Protein AF-A0A821MI25-F1 (afdb_monomer)

Structure (mmCIF, N/CA/C/O backbone):
data_AF-A0A821MI25-F1
#
_entry.id   AF-A0A821MI25-F1
#
loop_
_atom_site.group_PDB
_atom_site.id
_atom_site.type_symbol
_atom_site.label_atom_id
_atom_site.label_alt_id
_atom_site.label_comp_id
_atom_site.label_asym_id
_atom_site.label_entity_id
_atom_site.label_seq_id
_atom_site.pdbx_PDB_ins_code
_atom_site.Cartn_x
_atom_site.Cartn_y
_atom_site.Cartn_z
_atom_site.occupancy
_atom_site.B_iso_or_equiv
_atom_site.auth_seq_id
_atom_site.auth_comp_id
_atom_site.auth_asym_id
_atom_site.auth_atom_id
_atom_site.pdbx_PDB_model_num
ATOM 1 N N . MET A 1 1 ? 16.751 25.065 0.649 1.00 39.16 1 MET A N 1
ATOM 2 C CA . MET A 1 1 ? 16.681 24.174 -0.527 1.00 39.16 1 MET A CA 1
ATOM 3 C C . MET A 1 1 ? 15.773 23.020 -0.142 1.00 39.16 1 MET A C 1
ATOM 5 O O . MET A 1 1 ? 16.186 22.216 0.682 1.00 39.16 1 MET A O 1
ATOM 9 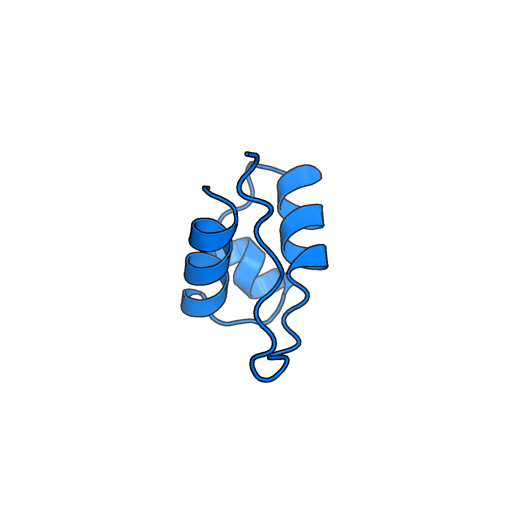N N . SER A 1 2 ? 14.522 23.018 -0.612 1.00 52.72 2 SER A N 1
ATOM 10 C CA . SER A 1 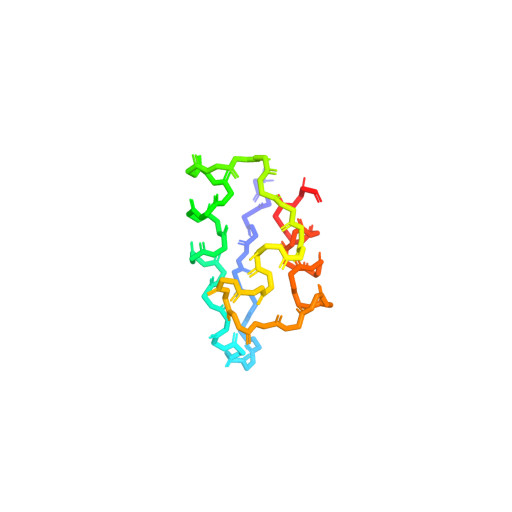2 ? 13.583 21.917 -0.354 1.00 52.72 2 SER A CA 1
ATOM 11 C C . S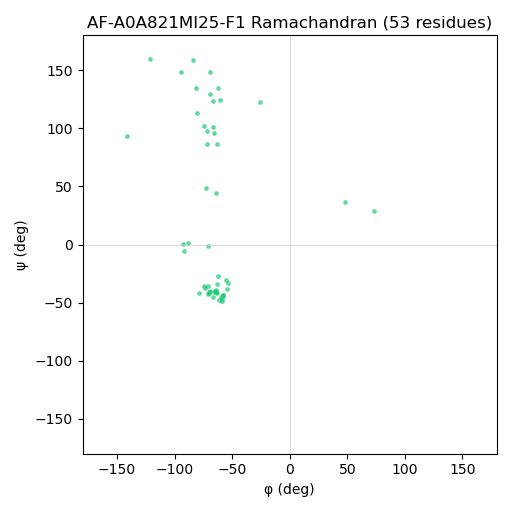ER A 1 2 ? 14.036 20.676 -1.115 1.00 52.72 2 SER A C 1
ATOM 13 O O . SER A 1 2 ? 14.312 20.762 -2.309 1.00 52.72 2 SER A O 1
ATOM 15 N N . LEU A 1 3 ? 14.131 19.541 -0.423 1.00 57.56 3 LEU A N 1
ATOM 16 C CA . LEU A 1 3 ? 14.280 18.223 -1.033 1.00 57.56 3 LEU A CA 1
ATOM 17 C C . LEU A 1 3 ? 12.944 17.854 -1.688 1.00 57.56 3 LEU A C 1
ATOM 19 O O . LEU A 1 3 ? 12.079 17.254 -1.061 1.00 57.56 3 LEU A O 1
ATOM 23 N N . GLU A 1 4 ? 12.749 18.287 -2.930 1.00 54.50 4 GLU A N 1
ATOM 24 C CA . GLU A 1 4 ? 11.644 17.818 -3.762 1.00 54.50 4 GLU A CA 1
ATOM 25 C C . GLU A 1 4 ? 11.975 16.397 -4.227 1.00 54.50 4 GLU A C 1
ATOM 27 O O . GLU A 1 4 ? 12.818 16.196 -5.108 1.00 54.50 4 GLU A O 1
ATOM 32 N N . ASP A 1 5 ? 11.350 15.411 -3.585 1.00 52.81 5 ASP A N 1
ATOM 33 C CA . ASP A 1 5 ? 11.462 14.001 -3.942 1.00 52.81 5 ASP A CA 1
ATOM 34 C C . ASP A 1 5 ? 10.810 13.783 -5.316 1.00 52.81 5 ASP A C 1
ATOM 36 O O . ASP A 1 5 ? 9.587 13.802 -5.469 1.00 52.81 5 ASP A O 1
ATOM 40 N N . ARG A 1 6 ? 11.634 13.689 -6.364 1.00 57.88 6 ARG A N 1
ATOM 41 C CA . ARG A 1 6 ? 11.153 13.438 -7.728 1.00 57.88 6 ARG A CA 1
ATOM 42 C C . ARG A 1 6 ? 10.911 11.938 -7.899 1.00 57.88 6 ARG A C 1
ATOM 44 O O . ARG A 1 6 ? 11.805 11.155 -7.566 1.00 57.88 6 ARG A O 1
ATOM 51 N N . PRO A 1 7 ? 9.777 11.517 -8.485 1.00 59.44 7 PRO A N 1
ATOM 52 C CA . PRO A 1 7 ? 9.491 10.103 -8.683 1.00 59.44 7 PRO A CA 1
ATOM 53 C C . PRO A 1 7 ? 10.568 9.467 -9.570 1.00 59.44 7 PRO A C 1
ATOM 55 O O . PRO A 1 7 ? 10.869 9.941 -10.669 1.00 59.44 7 PRO A O 1
ATOM 58 N N . ARG A 1 8 ? 11.195 8.405 -9.056 1.00 59.62 8 ARG A N 1
ATOM 59 C CA . ARG A 1 8 ? 12.287 7.695 -9.728 1.00 59.62 8 ARG A CA 1
ATOM 60 C C . ARG A 1 8 ? 11.752 7.008 -10.983 1.00 59.62 8 ARG A C 1
ATOM 62 O O . ARG A 1 8 ? 10.858 6.174 -10.911 1.00 59.62 8 ARG A O 1
ATOM 69 N N . SER A 1 9 ? 12.353 7.322 -12.126 1.00 58.88 9 SER A N 1
ATOM 70 C CA . SER A 1 9 ? 12.057 6.785 -13.460 1.00 58.88 9 SER A CA 1
ATOM 71 C C . SER A 1 9 ? 12.533 5.332 -13.652 1.00 58.88 9 SER A C 1
ATOM 73 O O . SER A 1 9 ? 13.234 5.018 -14.614 1.00 58.88 9 SER A O 1
ATOM 75 N N . GLY A 1 10 ? 12.222 4.446 -12.704 1.00 58.59 10 GLY A N 1
ATOM 76 C CA . GLY A 1 10 ? 12.389 2.996 -12.832 1.00 58.59 10 GLY A CA 1
ATOM 77 C C . GLY A 1 10 ? 11.085 2.347 -13.298 1.00 58.59 10 GLY A C 1
ATOM 78 O O . GLY A 1 10 ? 10.021 2.868 -12.985 1.00 58.59 10 GLY A O 1
ATOM 79 N N . ARG A 1 11 ? 11.186 1.246 -14.067 1.00 46.81 11 ARG A N 1
ATOM 80 C CA . ARG A 1 11 ? 10.085 0.471 -14.690 1.00 46.81 11 ARG A CA 1
ATOM 81 C C . ARG A 1 11 ? 8.765 0.612 -13.908 1.00 46.81 11 ARG A C 1
ATOM 83 O O . ARG A 1 11 ? 8.776 0.254 -12.730 1.00 46.81 11 ARG A O 1
ATOM 90 N N . PRO A 1 12 ? 7.661 1.070 -14.534 1.00 50.03 12 PRO A N 1
ATOM 91 C CA . PRO A 1 12 ? 6.384 1.196 -13.853 1.00 50.03 12 PRO A CA 1
ATOM 92 C C . PRO A 1 12 ? 5.928 -0.218 -13.509 1.00 50.03 12 PRO A C 1
ATOM 94 O O . PRO A 1 12 ? 5.413 -0.955 -14.344 1.00 50.03 12 PRO A O 1
ATOM 97 N N . LEU A 1 13 ? 6.213 -0.647 -12.285 1.00 52.41 13 LEU A N 1
ATOM 98 C CA . LEU A 1 13 ? 5.386 -1.649 -11.661 1.00 52.41 13 LEU A CA 1
ATOM 99 C C . LEU A 1 13 ? 4.121 -0.864 -11.347 1.00 52.41 13 LEU A C 1
ATOM 101 O O . LEU A 1 13 ? 4.120 -0.056 -10.425 1.00 52.41 13 LEU A O 1
ATOM 105 N N . GLU A 1 14 ? 3.139 -1.003 -12.230 1.00 58.09 14 GLU A N 1
ATOM 106 C CA . GLU A 1 14 ? 1.817 -0.369 -12.252 1.00 58.09 14 GLU A CA 1
ATOM 107 C C . GLU A 1 14 ? 0.977 -0.800 -11.038 1.00 58.09 14 GLU A C 1
ATOM 109 O O . GLU A 1 14 ? -0.171 -1.204 -11.138 1.00 58.09 14 GLU A O 1
ATOM 114 N N . ILE A 1 15 ? 1.581 -0.815 -9.857 1.00 60.53 15 ILE A N 1
ATOM 115 C CA . ILE A 1 15 ? 0.832 -0.785 -8.621 1.00 60.53 15 ILE A CA 1
ATOM 116 C C . ILE A 1 15 ? 0.503 0.682 -8.472 1.00 60.53 15 ILE A C 1
ATOM 118 O O . ILE A 1 15 ? 1.406 1.513 -8.371 1.00 60.53 15 ILE A O 1
ATOM 122 N N . ASP A 1 16 ? -0.787 0.988 -8.568 1.00 71.62 16 ASP A N 1
ATOM 123 C CA . ASP A 1 16 ? -1.304 2.333 -8.395 1.00 71.62 16 ASP A CA 1
ATOM 124 C C . ASP A 1 16 ? -1.004 2.774 -6.958 1.00 71.62 16 ASP A C 1
ATOM 126 O O . ASP A 1 16 ? -1.807 2.624 -6.038 1.00 71.62 16 ASP A O 1
ATOM 130 N N . ILE A 1 17 ? 0.194 3.321 -6.754 1.00 72.44 17 ILE A N 1
ATOM 131 C CA . ILE A 1 17 ? 0.604 3.981 -5.512 1.00 72.44 17 ILE A CA 1
ATOM 132 C C . ILE A 1 17 ? -0.431 5.054 -5.165 1.00 72.44 17 ILE A C 1
ATOM 134 O O . ILE A 1 17 ? -0.737 5.274 -3.998 1.00 72.44 17 ILE A O 1
ATOM 138 N N . GLU A 1 18 ? -1.015 5.676 -6.187 1.00 77.25 18 GLU A N 1
ATOM 139 C CA . GLU A 1 18 ? -2.112 6.619 -6.041 1.00 77.25 18 GLU A CA 1
ATOM 140 C C . GLU A 1 18 ? -3.374 5.949 -5.472 1.00 77.25 18 GLU A C 1
ATOM 142 O O . GLU A 1 18 ? -3.968 6.502 -4.552 1.00 77.25 18 GLU A O 1
ATOM 147 N N . GLN A 1 19 ? -3.740 4.729 -5.891 1.00 80.69 19 GLN A N 1
ATOM 148 C CA . GLN A 1 19 ? -4.839 3.984 -5.253 1.00 80.69 19 GLN A CA 1
ATOM 149 C C . GLN A 1 19 ? -4.506 3.605 -3.805 1.00 80.69 19 GLN A C 1
ATOM 151 O O . GLN A 1 19 ? -5.362 3.730 -2.934 1.00 80.69 19 GLN A O 1
ATOM 156 N N . LEU A 1 20 ? -3.267 3.186 -3.517 1.00 84.25 20 LEU A N 1
ATOM 157 C CA . LEU A 1 20 ? -2.832 2.901 -2.145 1.00 84.25 20 LEU A CA 1
ATOM 158 C C . LEU A 1 20 ? -2.946 4.141 -1.248 1.00 84.25 20 LEU A C 1
ATOM 160 O O . LEU A 1 20 ? -3.462 4.046 -0.136 1.00 84.25 20 LEU A O 1
ATOM 164 N N . LYS A 1 21 ? -2.508 5.307 -1.733 1.00 83.12 21 LYS A N 1
ATOM 165 C CA . LYS A 1 21 ? -2.650 6.581 -1.017 1.00 83.12 21 LYS A CA 1
ATOM 166 C C . LYS A 1 21 ? -4.115 6.925 -0.781 1.00 83.12 21 LYS A C 1
ATOM 168 O O . LYS A 1 21 ? -4.467 7.210 0.356 1.00 83.12 21 LYS A O 1
ATOM 173 N N . VAL A 1 22 ? -4.963 6.823 -1.807 1.00 87.69 22 VAL A N 1
ATOM 174 C CA . VAL A 1 22 ? -6.407 7.083 -1.686 1.00 87.69 22 VAL A CA 1
ATOM 175 C C . VAL A 1 22 ? -7.042 6.170 -0.637 1.00 87.69 22 VAL A C 1
ATOM 177 O O . VAL A 1 22 ? -7.801 6.654 0.192 1.00 87.69 22 VAL A O 1
ATOM 180 N N . LEU A 1 23 ? -6.698 4.878 -0.605 1.00 88.00 23 LEU A N 1
ATOM 181 C CA . LEU A 1 23 ? -7.221 3.943 0.400 1.00 88.00 23 LEU A CA 1
ATOM 182 C C . LEU A 1 23 ? -6.770 4.297 1.825 1.00 88.00 23 LEU A C 1
ATOM 184 O O . LEU A 1 23 ? -7.562 4.202 2.759 1.00 88.00 23 LEU A O 1
ATOM 188 N N . ILE A 1 24 ? -5.516 4.720 2.004 1.00 85.81 24 ILE A N 1
ATOM 189 C CA . ILE A 1 24 ? -4.985 5.140 3.312 1.00 85.81 24 ILE A CA 1
ATOM 190 C C . ILE A 1 24 ? -5.594 6.477 3.759 1.00 85.81 24 ILE A C 1
ATOM 192 O O . ILE A 1 24 ? -5.816 6.672 4.955 1.00 85.81 24 ILE A O 1
ATOM 196 N N . GLU A 1 25 ? -5.848 7.399 2.829 1.00 87.06 25 GLU A N 1
ATOM 197 C CA . GLU A 1 25 ? -6.502 8.683 3.103 1.00 87.06 25 GLU A CA 1
ATOM 198 C C . GLU A 1 25 ? -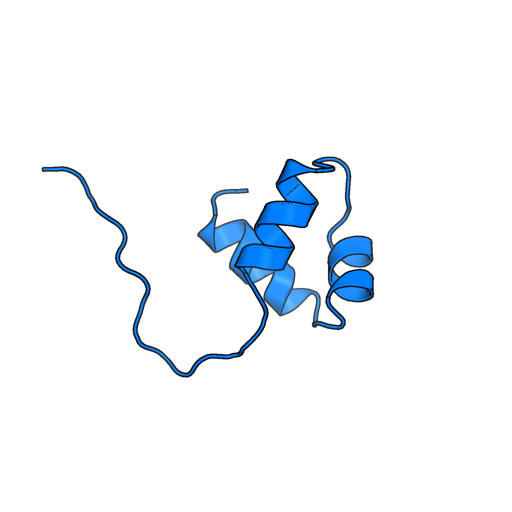7.992 8.514 3.424 1.00 87.06 25 GLU A C 1
ATOM 200 O O . GLU A 1 25 ? -8.478 9.125 4.375 1.00 87.06 25 GLU A O 1
ATOM 205 N N . ASP A 1 26 ? -8.697 7.658 2.679 1.00 90.94 26 ASP A N 1
ATOM 206 C CA . ASP A 1 26 ? -10.108 7.330 2.903 1.00 90.94 26 ASP A CA 1
ATOM 207 C C . ASP A 1 26 ? -10.296 6.568 4.221 1.00 90.94 26 ASP A C 1
ATOM 209 O O . ASP A 1 26 ? -11.157 6.907 5.039 1.00 90.94 26 ASP A O 1
ATOM 213 N N . ASN A 1 27 ? -9.439 5.574 4.479 1.00 88.25 27 ASN A N 1
ATOM 214 C CA . ASN A 1 27 ? -9.485 4.792 5.703 1.00 88.25 27 ASN A CA 1
ATOM 215 C C . ASN A 1 27 ? -8.082 4.445 6.242 1.00 88.25 27 ASN A C 1
ATOM 217 O O . ASN A 1 27 ? -7.532 3.376 5.958 1.00 88.25 27 ASN A O 1
ATOM 221 N N . PRO A 1 28 ? -7.531 5.269 7.153 1.00 84.12 28 PRO A N 1
ATOM 222 C CA . PRO A 1 28 ? -6.199 5.050 7.719 1.00 84.12 28 PRO A CA 1
ATOM 223 C C . PRO A 1 28 ? -6.121 3.856 8.682 1.00 84.12 28 PRO A C 1
ATOM 225 O O . PRO A 1 28 ? -5.059 3.600 9.247 1.00 84.12 28 PRO A O 1
ATOM 228 N N . ARG A 1 29 ? -7.236 3.153 8.930 1.00 87.94 29 ARG A N 1
ATOM 229 C CA . ARG A 1 29 ? -7.281 1.944 9.767 1.00 87.94 29 ARG A CA 1
ATOM 230 C C . ARG A 1 29 ? -7.103 0.655 8.971 1.00 87.94 29 ARG A C 1
ATOM 232 O O . ARG A 1 29 ? -7.039 -0.402 9.594 1.00 87.94 29 ARG A O 1
ATOM 239 N N . LEU A 1 30 ? -7.047 0.732 7.639 1.00 88.75 30 LEU A N 1
ATOM 240 C CA . LEU A 1 30 ? -6.815 -0.436 6.798 1.00 88.75 30 LEU A CA 1
ATOM 241 C C . LEU A 1 30 ? -5.452 -1.052 7.100 1.00 88.75 30 LEU A C 1
ATOM 243 O O . LEU A 1 30 ? -4.432 -0.369 7.210 1.00 88.75 30 LEU A O 1
ATOM 247 N N . THR A 1 31 ? -5.448 -2.370 7.228 1.00 88.38 31 THR A N 1
ATOM 248 C CA . THR A 1 31 ? -4.239 -3.157 7.446 1.00 88.38 31 THR A CA 1
ATOM 249 C C . THR A 1 31 ? -3.539 -3.459 6.126 1.00 88.38 31 THR A C 1
ATOM 251 O O . T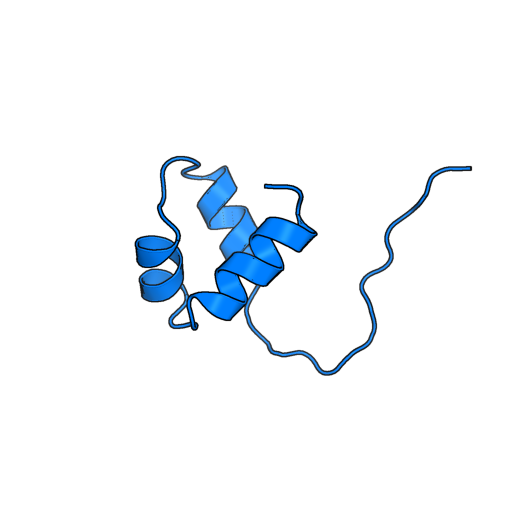HR A 1 31 ? -4.146 -3.503 5.057 1.00 88.38 31 THR A O 1
ATOM 254 N N . THR A 1 32 ? -2.248 -3.771 6.199 1.00 86.00 32 THR A N 1
ATOM 255 C CA . THR A 1 32 ? -1.433 -4.192 5.050 1.00 86.00 32 THR A CA 1
ATOM 256 C C . THR A 1 32 ? -2.027 -5.396 4.308 1.00 86.00 32 THR A C 1
ATOM 258 O O . THR A 1 32 ? -1.849 -5.508 3.098 1.00 86.00 32 THR A O 1
ATOM 261 N N . SER A 1 33 ? -2.737 -6.287 5.016 1.00 87.75 33 SER A N 1
ATOM 262 C CA . SER A 1 33 ? -3.455 -7.428 4.426 1.00 87.75 33 SER A CA 1
ATOM 263 C C . SER A 1 33 ? -4.723 -7.038 3.678 1.00 87.75 33 SER A C 1
ATOM 265 O O . SER A 1 33 ? -5.047 -7.638 2.659 1.00 87.75 33 SER A O 1
ATOM 267 N N . GLU A 1 34 ? -5.465 -6.054 4.176 1.00 89.69 34 GLU A N 1
ATOM 268 C CA . GLU A 1 34 ? -6.645 -5.552 3.471 1.00 89.69 34 GLU A CA 1
ATOM 269 C C . GLU A 1 34 ? -6.221 -4.790 2.218 1.00 89.69 34 GLU A C 1
ATOM 271 O O . GLU A 1 34 ? -6.785 -5.004 1.151 1.00 89.69 34 GLU A O 1
ATOM 276 N N . LEU A 1 35 ? -5.163 -3.984 2.319 1.00 86.94 35 LEU A N 1
ATOM 277 C CA . LEU A 1 35 ? -4.596 -3.250 1.190 1.00 86.94 35 LEU A CA 1
ATOM 278 C C . LEU A 1 35 ? -4.054 -4.196 0.111 1.00 86.94 35 LEU A C 1
ATOM 280 O O . LEU A 1 35 ? -4.314 -3.976 -1.069 1.00 86.94 35 LEU A O 1
ATOM 284 N N . SER A 1 36 ? -3.364 -5.279 0.491 1.00 86.50 36 SER A N 1
ATOM 285 C CA . SER A 1 36 ? -2.887 -6.287 -0.467 1.00 86.50 36 SER A CA 1
ATOM 286 C C . SER A 1 36 ? -4.040 -7.007 -1.171 1.00 86.50 36 SER A C 1
ATOM 288 O O . SER A 1 36 ? -3.970 -7.240 -2.377 1.00 86.50 36 SER A O 1
ATOM 290 N N . ALA A 1 37 ? -5.123 -7.311 -0.448 1.00 88.38 37 ALA A N 1
ATOM 291 C CA . ALA A 1 37 ? -6.321 -7.926 -1.012 1.00 88.38 37 ALA A CA 1
ATOM 292 C C . ALA A 1 37 ? -7.098 -6.973 -1.937 1.00 88.38 37 ALA A C 1
ATOM 294 O O . ALA A 1 37 ? -7.575 -7.401 -2.985 1.00 88.38 37 ALA A O 1
ATOM 295 N N . MET A 1 38 ? -7.207 -5.691 -1.577 1.00 86.25 38 MET A N 1
ATOM 296 C CA . MET A 1 38 ? -7.905 -4.670 -2.371 1.00 86.25 38 MET A CA 1
ATOM 297 C C . MET A 1 38 ? -7.148 -4.316 -3.652 1.00 86.25 38 MET A C 1
ATOM 299 O O . MET A 1 38 ? -7.760 -4.171 -4.706 1.00 86.25 38 MET A O 1
ATOM 303 N N . LEU A 1 39 ? -5.821 -4.207 -3.569 1.00 82.94 39 LEU A N 1
ATOM 304 C CA . LEU A 1 39 ? -4.954 -3.826 -4.688 1.00 82.94 39 LEU A CA 1
ATOM 305 C C . LEU A 1 39 ? -4.415 -5.035 -5.465 1.00 82.94 39 LEU A C 1
ATOM 307 O O . LEU A 1 39 ? -3.647 -4.864 -6.410 1.00 82.94 39 LEU A O 1
ATOM 311 N N . LEU A 1 40 ? -4.797 -6.254 -5.059 1.00 83.75 40 LEU A N 1
ATOM 312 C CA . LEU A 1 40 ? -4.346 -7.527 -5.632 1.00 83.75 40 LEU A CA 1
ATOM 313 C C . LEU A 1 40 ? -2.818 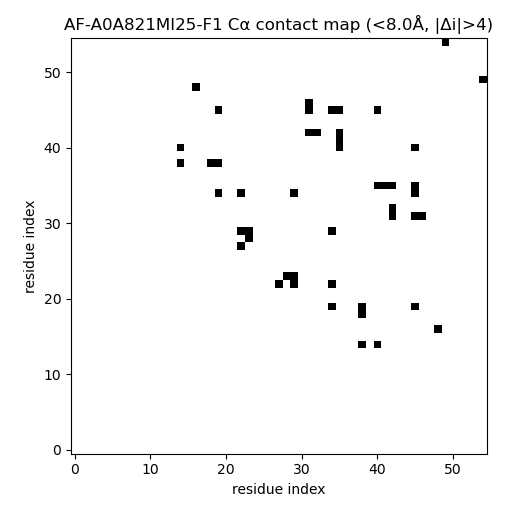-7.598 -5.796 1.00 83.75 40 LEU A C 1
ATOM 315 O O . LEU A 1 40 ? -2.299 -8.163 -6.761 1.00 83.75 40 LEU A O 1
ATOM 319 N N . CYS A 1 41 ? -2.087 -7.020 -4.845 1.00 79.44 41 CYS A N 1
ATOM 320 C CA . CYS A 1 41 ? -0.636 -6.921 -4.887 1.00 79.44 41 CYS A CA 1
ATOM 321 C C . CYS A 1 41 ? 0.001 -7.586 -3.670 1.00 79.44 41 CYS A C 1
ATOM 323 O O . CYS A 1 41 ? -0.618 -7.760 -2.624 1.00 79.44 41 CYS A O 1
ATOM 325 N N . ASN A 1 42 ? 1.280 -7.929 -3.773 1.00 84.00 42 ASN A N 1
ATOM 326 C CA . ASN A 1 42 ? 1.969 -8.593 -2.675 1.00 84.00 42 ASN A CA 1
ATOM 327 C C . ASN A 1 42 ? 2.172 -7.656 -1.476 1.00 84.00 42 ASN A C 1
ATOM 329 O O . ASN A 1 42 ? 2.429 -6.461 -1.627 1.00 84.00 42 ASN A O 1
ATOM 333 N N . HIS A 1 43 ? 2.163 -8.237 -0.273 1.00 85.69 43 HIS A N 1
ATOM 334 C CA . HIS A 1 43 ? 2.437 -7.522 0.978 1.00 85.69 43 HIS A CA 1
ATOM 335 C C . HIS A 1 43 ? 3.775 -6.778 0.953 1.00 85.69 43 HIS A C 1
ATOM 337 O O . HIS A 1 43 ? 3.856 -5.658 1.439 1.00 85.69 43 HIS A O 1
ATOM 343 N N . SER A 1 44 ? 4.808 -7.371 0.345 1.00 84.50 44 SER A N 1
ATOM 344 C CA . SER A 1 44 ? 6.121 -6.736 0.198 1.00 84.50 44 SER A CA 1
ATOM 345 C C . SER A 1 44 ? 6.073 -5.465 -0.646 1.00 84.50 44 SER A C 1
ATOM 347 O O . SER A 1 44 ? 6.901 -4.575 -0.464 1.00 84.50 44 SER A O 1
ATOM 349 N N . THR A 1 45 ? 5.115 -5.358 -1.570 1.00 82.56 45 THR A N 1
ATOM 350 C CA . THR A 1 45 ? 4.941 -4.136 -2.344 1.00 82.56 45 THR A CA 1
ATOM 351 C C . THR A 1 45 ? 4.211 -3.063 -1.552 1.00 82.56 45 THR A C 1
ATOM 353 O O . THR A 1 45 ? 4.652 -1.919 -1.577 1.00 82.56 45 THR A O 1
ATOM 356 N N . ILE A 1 46 ? 3.163 -3.428 -0.805 1.00 85.00 46 ILE A N 1
ATOM 357 C CA . ILE A 1 46 ? 2.498 -2.492 0.111 1.00 85.00 46 ILE A CA 1
ATOM 358 C C . ILE A 1 46 ? 3.497 -1.955 1.136 1.00 85.00 46 ILE A C 1
ATOM 360 O O . ILE A 1 46 ? 3.599 -0.748 1.292 1.00 85.00 46 ILE A O 1
ATOM 364 N N . ASP A 1 47 ? 4.273 -2.826 1.782 1.00 85.56 47 ASP A N 1
ATOM 365 C CA . ASP A 1 47 ? 5.259 -2.447 2.803 1.00 85.56 47 ASP A CA 1
ATOM 366 C C . ASP A 1 47 ? 6.316 -1.474 2.261 1.00 85.56 47 ASP A C 1
ATOM 368 O O . ASP A 1 47 ? 6.544 -0.408 2.831 1.00 85.56 47 ASP A O 1
ATOM 372 N N . ARG A 1 48 ? 6.877 -1.774 1.080 1.00 83.56 48 ARG A N 1
ATOM 373 C CA . ARG A 1 48 ? 7.812 -0.870 0.400 1.00 83.56 48 ARG A CA 1
ATOM 374 C C . ARG A 1 48 ? 7.189 0.497 0.130 1.00 83.56 48 ARG A C 1
ATOM 376 O O . ARG A 1 48 ? 7.851 1.510 0.326 1.00 83.56 48 ARG A O 1
ATOM 383 N N . HIS A 1 49 ? 5.941 0.530 -0.326 1.00 79.25 49 HIS A N 1
AT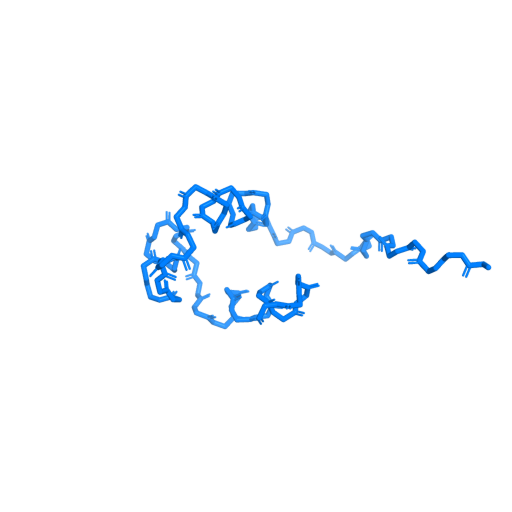OM 384 C CA . HIS A 1 49 ? 5.269 1.786 -0.639 1.00 79.25 49 HIS A CA 1
ATOM 385 C C . HIS A 1 49 ? 4.844 2.563 0.608 1.00 79.25 49 HIS A C 1
ATOM 387 O O . HIS A 1 49 ? 4.962 3.783 0.605 1.00 79.25 49 HIS A O 1
ATOM 393 N N . LEU A 1 50 ? 4.430 1.886 1.683 1.00 83.25 50 LEU A N 1
ATOM 394 C CA . LEU A 1 50 ? 4.202 2.502 2.993 1.00 83.25 50 LEU A CA 1
ATOM 395 C C . LEU A 1 50 ? 5.481 3.179 3.503 1.00 83.25 50 LEU A C 1
ATOM 397 O O . LEU A 1 50 ? 5.450 4.340 3.908 1.00 83.25 50 LEU A O 1
ATOM 401 N N . HIS A 1 51 ? 6.621 2.499 3.364 1.00 83.25 51 HIS A N 1
ATOM 402 C CA . HIS A 1 51 ? 7.920 3.061 3.712 1.00 83.25 51 HIS A CA 1
ATOM 403 C C . HIS A 1 51 ? 8.292 4.276 2.843 1.00 83.25 51 HIS A C 1
ATOM 405 O O . HIS A 1 51 ? 8.794 5.271 3.362 1.00 83.25 51 HIS A O 1
ATOM 411 N N . GLU A 1 52 ? 8.012 4.234 1.533 1.00 78.81 52 GLU A N 1
ATOM 412 C CA . GLU A 1 52 ? 8.233 5.360 0.608 1.00 78.81 52 GLU A CA 1
ATOM 413 C C . GLU A 1 52 ? 7.374 6.593 0.957 1.00 78.81 52 GLU A C 1
ATOM 415 O O . GLU A 1 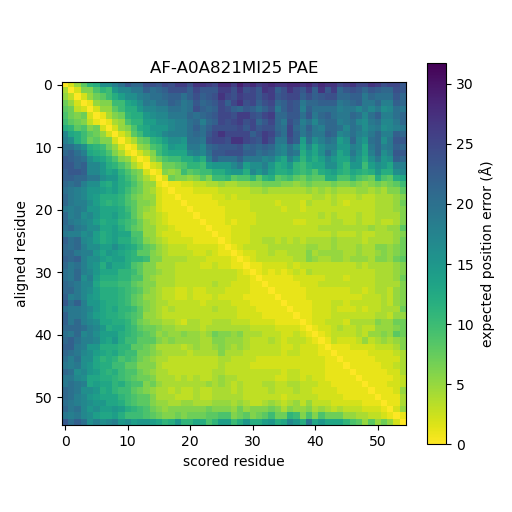52 ? 7.843 7.717 0.795 1.00 78.81 52 GLU A O 1
ATOM 420 N N . ILE A 1 53 ? 6.151 6.414 1.477 1.00 77.25 53 ILE A N 1
ATOM 421 C CA . ILE A 1 53 ? 5.278 7.524 1.920 1.00 77.25 53 ILE A CA 1
ATOM 422 C C . ILE A 1 53 ? 5.508 7.947 3.384 1.00 77.25 53 ILE A C 1
ATOM 424 O O . ILE A 1 53 ? 4.825 8.847 3.874 1.00 77.25 53 ILE A O 1
ATOM 428 N N . GLY A 1 54 ? 6.456 7.320 4.088 1.00 74.00 54 GLY A N 1
ATOM 429 C CA . GLY A 1 54 ? 6.795 7.640 5.479 1.00 74.00 54 GLY A CA 1
ATOM 430 C C . GLY A 1 54 ? 5.755 7.186 6.509 1.00 74.00 54 GLY A C 1
ATOM 431 O O . GLY A 1 54 ? 5.604 7.842 7.543 1.00 74.00 54 GLY A O 1
ATOM 432 N N . LYS A 1 55 ? 5.022 6.106 6.218 1.00 62.97 55 LYS A N 1
ATOM 433 C CA . LYS A 1 55 ? 4.044 5.472 7.114 1.00 62.97 55 LYS A CA 1
ATOM 434 C C . LYS A 1 55 ? 4.595 4.229 7.800 1.00 62.97 55 LYS A C 1
ATOM 436 O O . LYS A 1 55 ? 5.447 3.539 7.200 1.00 62.97 55 LYS A O 1
#

pLDDT: mean 75.5, std 13.98, range [39.16, 90.94]

Solvent-accessible surface area (backbone atoms only — not comparable to full-atom values): 3602 Å² total; per-residue (Å²): 134,83,87,75,86,70,86,74,94,60,84,81,69,83,64,57,60,66,57,54,48,49,48,43,71,76,39,75,81,66,46,66,67,54,50,20,64,74,66,73,43,57,57,72,56,52,52,54,49,35,54,74,73,73,99

Nearest PDB structures (foldseek):
  7s03-assembly1_A-2  TM=7.670E-01  e=1.848E-03  Homo sapiens
  5duk-assembly1_B  TM=8.242E-01  e=3.479E-01  Thermoplasmatales archaeon SCGC AB-539-N05
  4a12-assembly1_B  TM=7.964E-01  e=4.214E-01  Staphylococcus aureus
  2cfx-assembly1_C  TM=9.274E-01  e=1.611E+00  Bacillus subtilis
  4pcq-assembly2_C  TM=7.805E-01  e=6.589E-01  Mycobacterium tuberculosis H37Rv

Radius of gyration: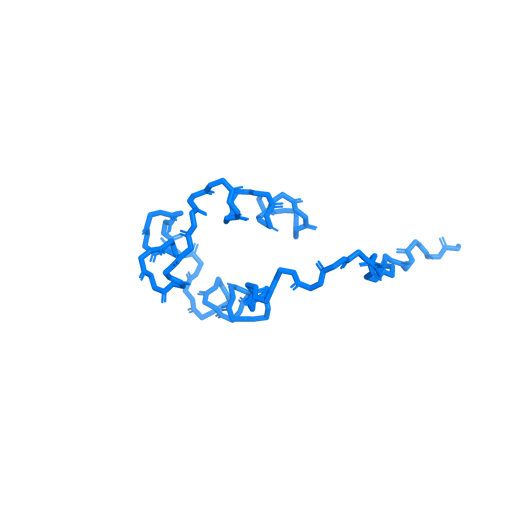 11.99 Å; Cα contacts (8 Å, |Δi|>4): 24; chains: 1; bounding box: 27×33×24 Å

Mean predicted aligned error: 9.07 Å

Sequence (55 aa):
MSLEDRPRSGRPLEIDIEQLKVLIEDNPRLTTSELSAMLLCNHSTIDRHLHEIGK

Foldseek 3Di:
DDPPDDPDPDDPPVQPLVVLVVCCVVPVPDDLVNSCVVSVHDSVVSVVSCVVVVD

Secondary structure (DSSP, 8-state):
-----PPP-S------HHHHHHHHHH-TT--HHHHHHHTT--HHHHHHHHHHTT-